Protein AF-A0A9Q1BF81-F1 (afdb_monomer_lite)

Sequence (85 aa):
MAIQLEEWALNCTHILSEIFKFLDVGDLPPDDISKICLERNLNVQSMTDFKPMLNSTKQLLRDFHRPYVKELANLLQDDKFLWDY

InterPro domains:
  IPR027417 P-loop containing nucleoside triphosphate hydrolase [G3DSA:3.40.50.300] (1-84)
  IPR027417 P-loop containing nucleoside triphosphate hydrolase [SSF52540] (3-84)
  IPR052654 Chondroitin Sulfate Sulfotransferase [PTHR15723] (3-84)

Radius of gyration: 16.62 Å; chains: 1; bounding box: 35×21×35 Å

Structure (mmCIF, N/CA/C/O backbone):
data_AF-A0A9Q1BF81-F1
#
_entry.id   AF-A0A9Q1BF81-F1
#
loop_
_atom_site.group_PDB
_atom_site.id
_atom_site.type_symbol
_atom_site.label_atom_id
_atom_site.label_alt_id
_atom_site.label_comp_id
_atom_site.label_asym_id
_atom_site.label_entity_id
_atom_site.label_seq_id
_atom_site.pdbx_PDB_ins_code
_atom_site.Cartn_x
_atom_site.Cartn_y
_atom_site.Cartn_z
_atom_site.occupancy
_atom_site.B_iso_or_equiv
_atom_site.auth_seq_id
_atom_site.auth_comp_id
_atom_site.auth_asym_id
_atom_site.auth_atom_id
_atom_site.pdbx_PDB_model_num
ATOM 1 N N . MET A 1 1 ? -8.762 -10.808 0.285 1.00 83.88 1 MET A N 1
ATOM 2 C CA . MET A 1 1 ? -8.740 -9.375 -0.067 1.00 83.88 1 MET A CA 1
ATOM 3 C C . MET A 1 1 ? -7.294 -8.952 -0.266 1.00 83.88 1 MET A C 1
ATOM 5 O O . MET A 1 1 ? -6.472 -9.306 0.569 1.00 83.88 1 MET A O 1
ATOM 9 N N . ALA A 1 2 ? -6.975 -8.266 -1.361 1.00 89.56 2 ALA A N 1
ATOM 10 C CA . ALA A 1 2 ? -5.666 -7.641 -1.556 1.00 89.56 2 ALA A CA 1
ATOM 11 C C . ALA A 1 2 ? -5.767 -6.152 -1.202 1.00 89.56 2 ALA A C 1
ATOM 13 O O . ALA A 1 2 ? -6.765 -5.515 -1.538 1.00 89.56 2 ALA A O 1
ATOM 14 N N . ILE A 1 3 ? -4.755 -5.611 -0.522 1.00 91.62 3 ILE A N 1
ATOM 15 C CA . ILE A 1 3 ? -4.732 -4.219 -0.055 1.00 91.62 3 ILE A CA 1
ATOM 16 C C . ILE A 1 3 ? -3.608 -3.483 -0.776 1.00 91.62 3 ILE A C 1
ATOM 18 O O . ILE A 1 3 ? -2.475 -3.961 -0.810 1.00 91.62 3 ILE A O 1
ATOM 22 N N . GLN A 1 4 ? -3.924 -2.312 -1.324 1.00 91.06 4 GLN A N 1
ATOM 23 C CA . GLN A 1 4 ? -2.934 -1.381 -1.847 1.00 91.06 4 GLN A CA 1
ATOM 24 C C . GLN A 1 4 ? -2.415 -0.507 -0.700 1.00 91.06 4 GLN A C 1
ATOM 26 O O . GLN A 1 4 ? -3.196 0.134 0.004 1.00 91.06 4 GLN A O 1
ATOM 31 N N . LEU A 1 5 ? -1.099 -0.503 -0.484 1.00 89.88 5 LEU A N 1
ATOM 32 C CA . LEU A 1 5 ? -0.499 0.175 0.668 1.00 89.88 5 LEU A CA 1
ATOM 33 C C . LEU A 1 5 ? -0.522 1.701 0.527 1.00 89.88 5 LEU A C 1
ATOM 35 O O . LEU A 1 5 ? -0.600 2.408 1.530 1.00 89.88 5 LEU A O 1
ATOM 39 N N . GLU A 1 6 ? -0.485 2.207 -0.703 1.00 89.62 6 GLU A N 1
ATOM 40 C CA . GLU A 1 6 ? -0.630 3.626 -1.021 1.00 89.62 6 GLU A CA 1
ATOM 41 C C . GLU A 1 6 ? -2.007 4.138 -0.594 1.00 89.62 6 GLU A C 1
ATOM 43 O O . GLU A 1 6 ? -2.105 5.143 0.106 1.00 89.62 6 GLU A O 1
ATOM 48 N N . GLU A 1 7 ? -3.059 3.396 -0.943 1.00 90.38 7 GLU A N 1
ATOM 49 C CA . GLU A 1 7 ? -4.428 3.714 -0.544 1.00 90.38 7 GLU A CA 1
ATOM 50 C C . GLU A 1 7 ? -4.604 3.565 0.971 1.00 90.38 7 GLU A C 1
ATOM 52 O O . GLU A 1 7 ? -5.205 4.424 1.607 1.00 90.38 7 GLU A O 1
ATOM 57 N N . TRP A 1 8 ? -4.008 2.536 1.589 1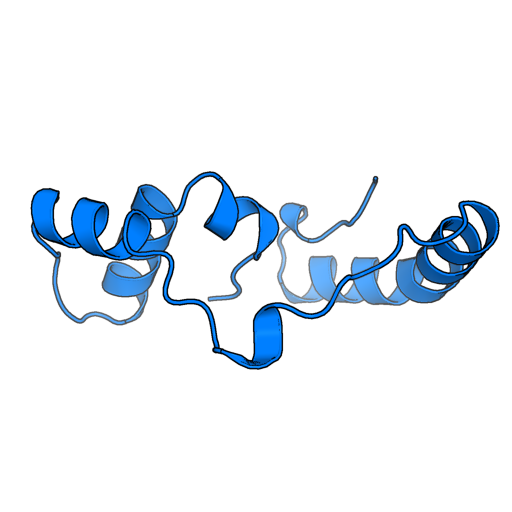.00 90.88 8 TRP A N 1
ATOM 58 C CA . TRP A 1 8 ? -3.992 2.382 3.052 1.00 90.88 8 TRP A CA 1
ATOM 59 C C . TRP A 1 8 ? -3.379 3.595 3.753 1.00 90.88 8 TRP A C 1
ATOM 61 O O . TRP A 1 8 ? -3.917 4.073 4.750 1.00 90.88 8 TRP A O 1
ATOM 71 N N . ALA A 1 9 ? -2.276 4.125 3.224 1.00 87.88 9 ALA A N 1
ATOM 72 C CA . ALA A 1 9 ? -1.617 5.290 3.798 1.00 87.88 9 ALA A CA 1
ATOM 73 C C . ALA A 1 9 ? -2.460 6.576 3.695 1.00 87.88 9 ALA A C 1
ATOM 75 O O . ALA A 1 9 ? -2.297 7.464 4.535 1.00 87.88 9 ALA A O 1
ATOM 76 N N . LEU A 1 10 ? -3.342 6.685 2.694 1.00 90.19 10 LEU A N 1
ATOM 77 C CA . LEU A 1 10 ? -4.199 7.856 2.464 1.00 90.19 10 LEU A CA 1
ATOM 78 C C . LEU A 1 10 ? -5.573 7.735 3.141 1.00 90.19 10 LEU A C 1
ATOM 80 O O . LEU A 1 10 ? -6.047 8.702 3.732 1.00 90.19 10 LEU A O 1
ATOM 84 N N . ASN A 1 11 ? -6.180 6.548 3.094 1.00 92.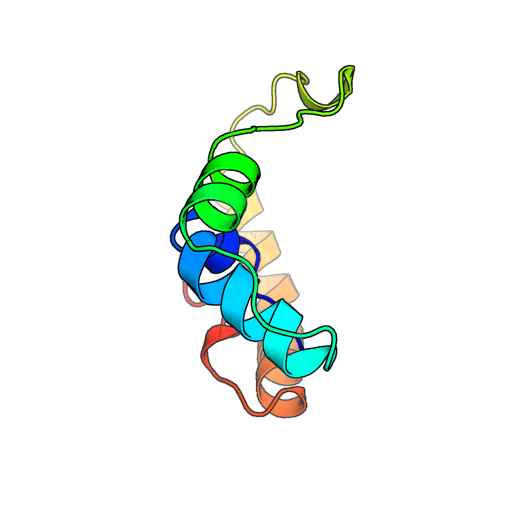81 11 ASN A N 1
ATOM 85 C CA . ASN A 1 11 ? -7.573 6.276 3.458 1.00 92.81 11 ASN A CA 1
ATOM 86 C C . ASN A 1 11 ? -7.694 5.116 4.465 1.00 92.81 11 ASN A C 1
ATOM 88 O O . ASN A 1 11 ? -8.606 4.289 4.393 1.00 92.81 11 ASN A O 1
ATOM 92 N N . CYS A 1 12 ? -6.777 5.070 5.438 1.00 92.88 12 CYS A N 1
ATOM 93 C CA . CYS A 1 12 ? -6.694 4.020 6.459 1.00 92.88 12 CYS A CA 1
ATOM 94 C C . CYS A 1 12 ? -8.038 3.702 7.133 1.00 92.88 12 CYS A C 1
ATOM 96 O O . CYS A 1 12 ? -8.376 2.533 7.286 1.00 92.88 12 CYS A O 1
ATOM 98 N N . THR A 1 13 ? -8.830 4.713 7.509 1.00 93.81 13 THR A N 1
ATOM 99 C CA . THR A 1 13 ? -10.094 4.506 8.240 1.00 93.81 13 THR A CA 1
ATOM 100 C C . THR A 1 13 ? -11.110 3.704 7.430 1.00 93.81 13 THR A C 1
ATOM 102 O O . THR A 1 13 ? -11.786 2.829 7.972 1.00 93.81 13 THR A O 1
ATOM 105 N N . HIS A 1 14 ? -11.185 3.968 6.125 1.00 93.38 14 HIS A N 1
ATOM 106 C CA . HIS A 1 14 ? -12.059 3.248 5.210 1.00 93.38 14 HIS A CA 1
ATOM 107 C C . HIS A 1 14 ? -11.574 1.811 5.002 1.00 93.38 14 HIS A C 1
ATOM 109 O O . HIS A 1 14 ? -12.335 0.871 5.225 1.00 93.38 14 HIS A O 1
ATOM 115 N N . ILE A 1 15 ? -10.290 1.631 4.671 1.00 94.38 15 ILE A N 1
ATOM 116 C CA . ILE A 1 15 ? -9.732 0.296 4.420 1.00 94.38 15 ILE A CA 1
ATOM 117 C C . ILE A 1 15 ? -9.773 -0.570 5.679 1.00 94.38 15 ILE A C 1
ATOM 119 O O . ILE A 1 15 ? -10.059 -1.759 5.589 1.00 94.38 15 ILE A O 1
ATOM 123 N N . LEU A 1 16 ? -9.526 -0.005 6.862 1.00 93.56 16 LEU A N 1
ATOM 124 C CA . LEU A 1 16 ? -9.584 -0.762 8.109 1.00 93.56 16 LEU A CA 1
ATOM 125 C C . LEU A 1 16 ? -10.993 -1.305 8.369 1.00 93.56 16 LEU A C 1
ATOM 127 O O . LEU A 1 16 ? -11.134 -2.458 8.767 1.00 93.56 16 LEU A O 1
ATOM 131 N N . SER A 1 17 ? -12.036 -0.527 8.071 1.00 92.25 17 SER A N 1
ATOM 132 C CA . SER A 1 17 ? -13.417 -1.017 8.134 1.00 92.25 17 SER A CA 1
ATOM 133 C C . SER A 1 17 ? -13.667 -2.156 7.134 1.00 92.25 17 SER A C 1
ATOM 135 O O . SER A 1 17 ? -14.251 -3.176 7.504 1.00 92.25 17 SER A O 1
ATOM 137 N N . GLU A 1 18 ? -13.164 -2.047 5.899 1.00 92.75 18 GLU A N 1
ATOM 138 C CA . GLU A 1 18 ? -13.266 -3.129 4.910 1.00 92.75 18 GLU A CA 1
ATOM 139 C C . GLU A 1 18 ? -12.525 -4.400 5.343 1.00 92.75 18 GLU A C 1
ATOM 141 O O . GLU A 1 18 ? -13.048 -5.500 5.161 1.00 92.75 18 GLU A O 1
ATOM 146 N N . ILE A 1 19 ? -11.346 -4.266 5.965 1.00 93.56 19 ILE A N 1
ATOM 147 C CA . ILE A 1 19 ? -10.593 -5.388 6.544 1.00 93.56 19 ILE A CA 1
ATOM 148 C C . ILE A 1 19 ? -11.438 -6.100 7.597 1.00 93.56 19 ILE A C 1
ATOM 150 O O . ILE A 1 19 ? -11.561 -7.322 7.554 1.00 93.56 19 ILE A O 1
ATOM 154 N N . PHE A 1 20 ? -12.028 -5.354 8.531 1.00 93.94 20 PHE A N 1
ATOM 155 C CA . PHE A 1 20 ? -12.827 -5.928 9.615 1.00 93.94 20 PHE A CA 1
ATOM 156 C C . PHE A 1 20 ? -14.052 -6.666 9.081 1.00 93.94 20 PHE A C 1
ATOM 158 O O . PHE A 1 20 ? -14.317 -7.801 9.481 1.00 93.94 20 PHE A O 1
ATOM 165 N N . LYS A 1 21 ? -14.724 -6.073 8.092 1.00 92.31 21 LYS A 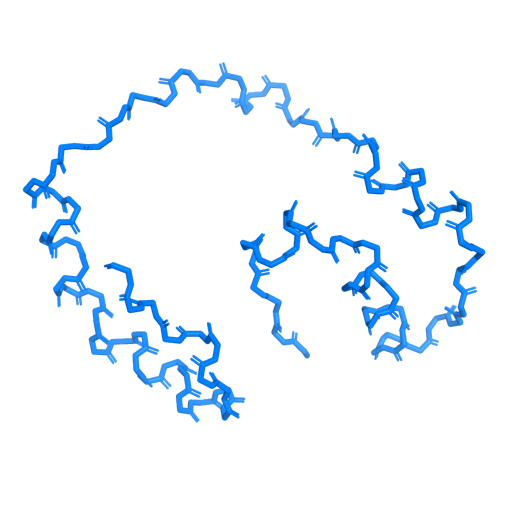N 1
ATOM 166 C CA . LYS A 1 21 ? -15.829 -6.710 7.379 1.00 92.31 21 LYS A CA 1
ATOM 167 C C . LYS A 1 21 ? -15.391 -7.971 6.631 1.00 92.31 21 LYS A C 1
ATOM 169 O O . LYS A 1 21 ? -16.106 -8.966 6.652 1.00 92.31 21 LYS A O 1
ATOM 174 N N . PHE A 1 22 ? -14.231 -7.950 5.974 1.00 93.81 22 PHE A N 1
ATOM 175 C CA . PHE A 1 22 ? -13.688 -9.112 5.263 1.00 93.81 22 PHE A CA 1
ATOM 176 C C . PHE A 1 22 ? -13.315 -10.258 6.213 1.00 93.81 22 PHE A C 1
ATOM 178 O O . PHE A 1 22 ? -13.491 -11.422 5.861 1.00 93.81 22 PHE A O 1
ATOM 185 N N . LEU A 1 23 ? -12.796 -9.935 7.400 1.00 94.31 23 LEU A N 1
ATOM 186 C CA . LEU A 1 23 ? -12.407 -10.910 8.420 1.00 94.31 23 LEU A CA 1
ATOM 187 C C . LEU A 1 23 ? -13.587 -11.431 9.257 1.00 94.31 23 LEU A C 1
ATOM 189 O O . LEU A 1 23 ? -13.388 -12.368 10.024 1.00 94.31 23 LEU A O 1
ATOM 193 N N . ASP A 1 24 ? -14.779 -10.846 9.112 1.00 93.56 24 ASP A N 1
ATOM 194 C CA . ASP A 1 24 ? -15.992 -11.184 9.872 1.00 93.56 24 ASP A CA 1
ATOM 195 C C . ASP A 1 24 ? -15.789 -11.132 11.400 1.00 93.56 24 ASP A C 1
ATOM 197 O O . ASP A 1 24 ? -16.251 -11.978 12.163 1.00 93.56 24 ASP A O 1
ATOM 201 N N . VAL A 1 25 ? -15.046 -10.122 11.861 1.00 91.19 25 VAL A N 1
ATOM 202 C CA . VAL A 1 25 ? -14.700 -9.933 13.285 1.00 91.19 25 VAL A CA 1
ATOM 203 C C . VAL A 1 25 ? -15.592 -8.905 13.996 1.00 91.19 25 VAL A C 1
ATOM 205 O O . VAL A 1 25 ? -15.343 -8.566 15.152 1.00 91.19 25 VAL A O 1
ATOM 208 N N . GLY A 1 26 ? -16.650 -8.438 13.326 1.00 87.12 26 GLY A N 1
ATOM 209 C CA . GLY A 1 26 ? -17.535 -7.370 13.796 1.00 87.12 26 GLY A CA 1
ATOM 210 C C . GLY A 1 26 ? -17.001 -5.964 13.504 1.00 87.12 26 GLY A C 1
ATOM 211 O O . GLY A 1 26 ? -15.842 -5.786 13.135 1.00 87.12 26 GLY A O 1
ATOM 212 N N . ASP A 1 27 ? -17.864 -4.957 13.651 1.00 87.19 27 ASP A N 1
ATOM 213 C CA . ASP A 1 27 ? -17.502 -3.560 13.402 1.00 87.19 27 ASP A CA 1
ATOM 214 C C . ASP A 1 27 ? -16.751 -2.955 14.594 1.00 87.19 27 ASP A C 1
ATOM 216 O O . ASP A 1 27 ? -17.131 -3.133 15.755 1.00 87.19 27 ASP A O 1
ATOM 220 N N . LEU A 1 28 ? -15.704 -2.184 14.300 1.00 86.94 28 LEU A N 1
ATOM 221 C CA . LEU A 1 28 ? -15.034 -1.354 15.296 1.00 86.94 28 LEU A CA 1
ATOM 222 C C . LEU A 1 28 ? -15.763 -0.016 15.476 1.00 86.94 28 LEU A C 1
ATOM 224 O O . LEU A 1 28 ? -16.207 0.578 14.487 1.00 86.94 28 LEU A O 1
ATOM 228 N N . PRO A 1 29 ? -15.803 0.529 16.704 1.00 90.81 29 PRO A N 1
ATOM 229 C CA . PRO A 1 29 ? -16.201 1.910 16.927 1.00 90.81 29 PRO A CA 1
ATOM 230 C C . PRO A 1 29 ? -15.349 2.881 16.084 1.00 90.81 29 PRO A C 1
ATOM 232 O O . PRO A 1 29 ? -14.128 2.711 16.006 1.00 90.81 29 PRO A O 1
ATOM 235 N N . PRO A 1 30 ? -15.943 3.935 15.491 1.00 89.00 30 PRO A N 1
ATOM 236 C CA . PRO A 1 30 ? -15.207 4.901 14.667 1.00 89.00 30 PRO A CA 1
ATOM 237 C C . PRO A 1 30 ? -14.011 5.558 15.374 1.00 89.00 30 PRO A C 1
ATOM 239 O O . PRO A 1 30 ? -12.996 5.857 14.737 1.00 89.00 30 PRO A O 1
ATOM 242 N N . ASP A 1 31 ? -14.110 5.751 16.690 1.00 91.19 31 ASP A N 1
ATOM 243 C CA . ASP A 1 31 ? -13.044 6.331 17.511 1.00 91.19 31 ASP A CA 1
ATOM 244 C C . ASP A 1 31 ? -11.822 5.402 17.604 1.00 91.19 31 ASP A C 1
ATOM 246 O O . ASP A 1 31 ? -10.683 5.867 17.508 1.00 91.19 31 ASP A O 1
ATOM 250 N N . ASP A 1 32 ? -12.042 4.087 17.701 1.00 91.12 32 ASP A N 1
ATOM 251 C CA . ASP A 1 32 ? -10.968 3.089 17.750 1.00 91.12 32 ASP A CA 1
ATOM 252 C C . ASP A 1 32 ? -10.266 2.965 16.394 1.00 91.12 32 ASP A C 1
ATOM 254 O O . ASP A 1 32 ? -9.035 2.945 16.332 1.00 91.12 32 ASP A O 1
ATOM 258 N N . ILE A 1 33 ? -11.031 2.971 15.295 1.00 91.00 33 ILE A N 1
ATOM 259 C CA . ILE A 1 33 ? -10.486 3.011 13.926 1.00 91.00 33 ILE A CA 1
ATOM 260 C C . ILE A 1 33 ? -9.593 4.245 13.757 1.00 91.00 33 ILE A C 1
ATOM 262 O O . ILE A 1 33 ? -8.461 4.145 13.277 1.00 91.00 33 ILE A O 1
ATOM 266 N N . SER A 1 34 ? -10.085 5.412 14.180 1.00 90.81 34 SER A N 1
ATOM 267 C CA . SER A 1 34 ? -9.345 6.672 14.079 1.00 90.81 34 SER A CA 1
ATOM 268 C C . SER A 1 34 ? -8.053 6.626 14.887 1.00 90.81 34 SER A C 1
ATOM 270 O O . SER A 1 34 ? -7.002 7.028 14.388 1.00 90.81 34 SER A O 1
ATOM 272 N N . LYS A 1 35 ? -8.103 6.083 16.107 1.00 91.00 35 LYS A N 1
ATOM 273 C CA . LYS A 1 35 ? -6.926 5.917 16.962 1.00 91.00 35 LYS A CA 1
ATOM 274 C C . LYS A 1 35 ? -5.869 5.021 16.311 1.00 91.00 35 LYS A C 1
ATOM 276 O O . LYS A 1 35 ? -4.710 5.420 16.253 1.00 91.00 35 LYS A O 1
ATOM 281 N N . ILE A 1 36 ? -6.267 3.869 15.765 1.00 89.62 36 ILE A N 1
ATOM 282 C CA . ILE A 1 36 ? -5.356 2.940 15.074 1.00 89.62 36 ILE A CA 1
ATOM 283 C C . ILE A 1 36 ? -4.690 3.619 13.869 1.00 89.62 36 ILE A C 1
ATOM 285 O O . ILE A 1 36 ? -3.484 3.493 13.678 1.00 89.62 36 ILE A O 1
ATOM 289 N N . CYS A 1 37 ? -5.455 4.369 13.074 1.00 90.12 37 CYS A N 1
ATOM 290 C CA . CYS A 1 37 ? -4.926 5.066 11.901 1.00 90.12 37 CYS A CA 1
ATOM 291 C C . CYS A 1 37 ? -4.035 6.275 12.243 1.00 90.12 37 CYS A C 1
ATOM 293 O O . CYS A 1 37 ? -3.183 6.659 11.439 1.00 90.12 37 CYS A O 1
ATOM 295 N N . LEU A 1 38 ? -4.218 6.882 13.420 1.00 86.75 38 LEU A N 1
ATOM 296 C CA . LEU A 1 38 ? -3.397 7.992 13.917 1.00 86.75 38 LEU A CA 1
ATOM 297 C C . LEU A 1 38 ? -2.087 7.513 14.554 1.00 86.75 38 LEU A C 1
ATOM 299 O O . LEU A 1 38 ? -1.056 8.179 14.417 1.00 86.75 38 LEU A O 1
ATOM 303 N N . GLU A 1 39 ? -2.107 6.369 15.240 1.00 79.75 39 GLU A N 1
ATOM 304 C CA . GLU A 1 39 ? -0.926 5.762 15.850 1.00 79.75 39 GLU A CA 1
ATOM 305 C C . GLU A 1 39 ? 0.010 5.204 14.766 1.00 79.75 39 GLU A C 1
ATOM 307 O O . GLU A 1 39 ? -0.046 4.040 14.371 1.00 79.75 39 GLU A O 1
ATOM 312 N N . ARG A 1 40 ? 0.926 6.050 14.274 1.00 64.25 40 ARG A N 1
ATOM 313 C CA . ARG A 1 40 ? 2.037 5.613 13.417 1.00 64.25 40 ARG A CA 1
ATOM 314 C C . ARG A 1 40 ? 3.020 4.775 14.230 1.00 64.25 40 ARG A C 1
ATOM 316 O O . ARG A 1 40 ? 4.045 5.272 14.694 1.00 64.25 40 ARG A O 1
ATOM 323 N N . ASN A 1 41 ? 2.717 3.492 14.376 1.00 67.88 41 ASN A N 1
ATOM 324 C CA . ASN A 1 41 ? 3.641 2.510 14.925 1.00 67.88 41 ASN A CA 1
ATOM 325 C C . ASN A 1 41 ? 4.795 2.314 13.933 1.00 67.88 41 ASN A C 1
ATOM 327 O O . ASN A 1 41 ? 4.701 1.556 12.970 1.00 67.88 41 ASN A O 1
ATOM 331 N N . LEU A 1 42 ? 5.877 3.063 14.136 1.00 66.81 42 LEU A N 1
ATOM 332 C CA . LEU A 1 42 ? 7.098 2.939 13.354 1.00 66.81 42 LEU A CA 1
ATOM 333 C C . LEU A 1 42 ? 8.001 1.903 14.016 1.00 66.81 42 LEU A C 1
ATOM 335 O O . LEU A 1 42 ? 8.328 2.008 15.199 1.00 66.81 42 LEU A O 1
ATOM 339 N N . ASN A 1 43 ? 8.461 0.924 13.239 1.00 68.94 43 ASN A N 1
ATOM 340 C CA . ASN A 1 43 ? 9.565 0.082 13.682 1.00 68.94 43 ASN A CA 1
ATOM 341 C C . ASN A 1 43 ? 10.777 0.982 13.956 1.00 68.94 43 ASN A C 1
ATOM 343 O O . ASN A 1 43 ? 11.112 1.827 13.131 1.00 68.94 43 ASN A O 1
ATOM 347 N N . VAL A 1 44 ? 11.474 0.781 15.076 1.00 64.69 44 VAL A N 1
ATOM 348 C CA . VAL A 1 44 ? 12.627 1.620 15.466 1.00 64.69 44 VAL A CA 1
ATOM 349 C C . VAL A 1 44 ? 13.722 1.633 14.379 1.00 64.69 44 VAL A C 1
ATOM 351 O O . VAL A 1 44 ? 14.387 2.643 14.176 1.00 64.69 44 VAL A O 1
ATOM 354 N N . GLN A 1 45 ? 13.858 0.551 13.601 1.00 63.34 45 GLN A N 1
ATOM 355 C CA . GLN A 1 45 ? 14.769 0.464 12.445 1.00 63.34 45 GLN A CA 1
ATOM 356 C C . GLN A 1 45 ? 14.239 1.109 11.148 1.00 63.34 45 GLN A C 1
ATOM 358 O O . GLN A 1 45 ? 15.011 1.321 10.214 1.00 63.34 45 GLN A O 1
ATOM 363 N N . 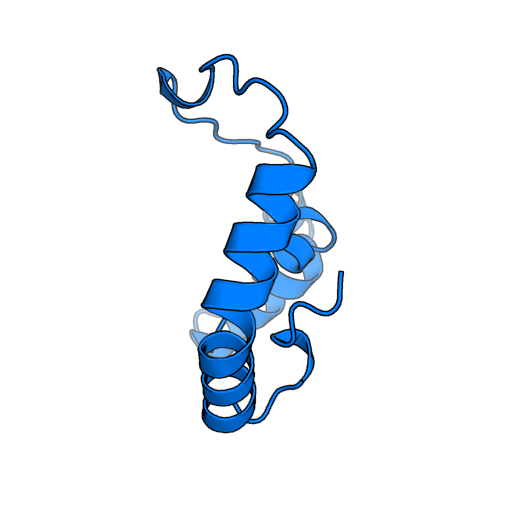SER A 1 46 ? 12.950 1.459 11.082 1.00 61.88 46 SER A N 1
ATOM 364 C CA . SER A 1 46 ? 12.334 2.161 9.945 1.00 61.88 46 SER A CA 1
ATOM 365 C C . SER A 1 46 ? 12.801 3.615 9.819 1.00 61.88 46 SER A C 1
ATOM 367 O O . SER A 1 46 ? 12.498 4.255 8.816 1.00 61.88 46 SER A O 1
ATOM 369 N N . MET A 1 47 ? 13.539 4.143 10.802 1.00 55.50 47 MET A N 1
ATOM 370 C CA . MET A 1 47 ? 14.162 5.473 10.754 1.00 55.50 47 MET A CA 1
ATOM 371 C C . MET A 1 47 ? 15.459 5.485 9.929 1.00 55.50 47 MET A C 1
ATOM 373 O O . MET A 1 47 ? 16.397 6.214 10.238 1.00 55.50 47 MET A O 1
ATOM 377 N N . THR A 1 48 ? 15.560 4.633 8.911 1.00 60.56 48 THR A N 1
ATOM 378 C CA . THR A 1 48 ? 16.692 4.650 7.987 1.00 60.56 48 THR A CA 1
ATOM 379 C C . THR A 1 48 ? 16.475 5.763 6.964 1.00 60.56 48 THR A C 1
ATOM 381 O O . THR A 1 48 ? 15.415 5.846 6.348 1.00 60.56 48 THR A O 1
ATOM 384 N N . ASP A 1 49 ? 17.476 6.628 6.787 1.00 66.19 49 ASP A N 1
ATOM 385 C CA . ASP A 1 49 ? 17.474 7.726 5.814 1.00 66.19 49 ASP A CA 1
ATOM 386 C C . ASP A 1 49 ? 17.418 7.187 4.372 1.00 66.19 49 ASP A C 1
ATOM 388 O O . ASP A 1 49 ? 18.438 7.039 3.689 1.00 66.19 49 ASP A O 1
ATOM 392 N N . PHE A 1 50 ? 16.217 6.867 3.886 1.00 73.00 50 PHE A N 1
ATOM 393 C CA . PHE A 1 50 ? 16.013 6.489 2.493 1.00 73.00 50 PHE A CA 1
ATOM 394 C C . PHE A 1 50 ? 16.317 7.692 1.597 1.00 73.00 50 PHE A C 1
ATOM 396 O O . PHE A 1 50 ? 15.575 8.673 1.551 1.00 73.00 50 PHE A O 1
ATOM 403 N N . LYS A 1 51 ? 17.428 7.620 0.858 1.00 82.75 51 LYS A N 1
ATOM 404 C CA . LYS A 1 51 ? 17.756 8.629 -0.151 1.00 82.75 51 LYS A CA 1
ATOM 405 C C . LYS A 1 51 ? 16.821 8.486 -1.357 1.00 82.75 51 LYS A C 1
ATOM 407 O O . LYS A 1 51 ? 16.499 7.359 -1.740 1.00 82.75 51 LYS A O 1
ATOM 412 N N . PRO A 1 52 ? 16.423 9.596 -2.003 1.00 87.75 52 PRO A N 1
ATOM 413 C CA . PRO A 1 52 ? 15.619 9.534 -3.216 1.00 87.75 52 PRO A CA 1
ATOM 414 C C . PRO A 1 52 ? 16.288 8.670 -4.292 1.00 87.75 52 PRO A C 1
ATOM 416 O O . PRO A 1 52 ? 17.470 8.839 -4.594 1.00 87.75 52 PRO A O 1
ATOM 419 N N . MET A 1 53 ? 15.523 7.759 -4.893 1.00 90.31 53 MET A N 1
ATOM 420 C CA . MET A 1 53 ? 15.989 6.950 -6.020 1.00 90.31 53 MET A CA 1
ATOM 421 C C . MET A 1 53 ? 16.219 7.826 -7.262 1.00 90.31 53 MET A C 1
ATOM 423 O O . MET A 1 53 ? 15.401 8.699 -7.563 1.00 90.31 53 MET A O 1
ATOM 427 N N . LEU A 1 54 ? 17.296 7.555 -8.009 1.00 95.19 54 LEU A N 1
ATOM 428 C CA . LEU A 1 54 ? 17.577 8.211 -9.290 1.00 95.19 54 LEU A CA 1
ATOM 429 C C . LEU A 1 54 ? 16.440 7.977 -10.293 1.00 95.19 54 LEU A C 1
ATOM 431 O O . LEU A 1 54 ? 15.900 6.875 -10.389 1.00 95.19 54 LEU A O 1
ATOM 435 N N . ASN A 1 55 ? 16.121 8.995 -11.095 1.00 95.12 55 ASN A N 1
ATOM 436 C CA . ASN A 1 55 ? 15.037 8.912 -12.080 1.00 95.12 55 ASN A CA 1
ATOM 437 C C . ASN A 1 55 ? 15.273 7.813 -13.130 1.00 95.12 55 ASN A C 1
ATOM 439 O O . ASN A 1 55 ? 14.329 7.123 -13.507 1.00 95.12 55 ASN A O 1
ATOM 443 N N . SER A 1 56 ? 16.523 7.599 -13.552 1.00 95.88 56 SER A N 1
ATOM 444 C CA . SER A 1 56 ? 16.884 6.514 -14.474 1.00 95.88 56 SER A CA 1
ATOM 445 C C . SER A 1 56 ? 16.623 5.134 -13.867 1.00 95.88 56 SER A C 1
ATOM 447 O O . SER A 1 56 ? 16.065 4.266 -14.532 1.00 95.88 56 SER A O 1
ATOM 449 N N . THR A 1 57 ? 16.960 4.942 -12.589 1.00 95.50 57 THR A N 1
ATOM 450 C CA . THR A 1 57 ? 16.671 3.701 -11.859 1.00 95.50 57 THR A CA 1
ATOM 451 C C . THR A 1 57 ? 15.167 3.487 -11.707 1.00 95.50 57 THR A C 1
ATOM 453 O O . THR A 1 57 ? 14.696 2.383 -11.963 1.00 95.50 57 THR A O 1
ATOM 456 N N . LYS A 1 58 ? 14.398 4.533 -11.367 1.00 92.94 58 LYS A N 1
ATOM 457 C CA . LYS A 1 58 ? 12.927 4.452 -11.293 1.00 92.94 58 LYS A CA 1
ATOM 458 C C . LYS A 1 58 ? 12.327 3.996 -12.620 1.00 92.94 58 LYS A C 1
ATOM 460 O O . LYS A 1 58 ? 11.496 3.096 -12.634 1.00 92.94 58 LYS A O 1
ATOM 465 N N . GLN A 1 59 ? 12.770 4.592 -13.728 1.00 93.88 59 GLN A N 1
ATOM 466 C CA . GLN A 1 59 ? 12.290 4.231 -15.059 1.00 93.88 59 GLN A CA 1
ATOM 467 C C . GLN A 1 59 ? 12.639 2.783 -15.415 1.00 93.88 59 GLN A C 1
ATOM 469 O O . GLN A 1 59 ? 11.755 2.043 -15.837 1.00 93.88 59 GLN A O 1
ATOM 474 N N . LEU A 1 60 ? 13.886 2.365 -15.175 1.00 96.06 60 LEU A N 1
ATOM 475 C CA . LEU A 1 60 ? 14.330 0.994 -15.423 1.00 96.06 60 LEU A CA 1
ATOM 476 C C . LEU A 1 60 ? 13.487 -0.025 -14.646 1.00 96.06 60 LEU A C 1
ATOM 478 O O . LEU A 1 60 ? 13.023 -1.004 -15.225 1.00 96.06 60 LEU A O 1
ATOM 482 N N . LEU A 1 61 ? 13.266 0.215 -13.350 1.00 95.00 61 LEU A N 1
ATOM 483 C CA . LEU A 1 61 ? 12.458 -0.670 -12.511 1.00 95.00 61 LEU A CA 1
ATOM 484 C C . LEU A 1 61 ? 10.996 -0.686 -12.953 1.00 95.00 61 LEU A C 1
ATOM 486 O O . LEU A 1 61 ? 10.403 -1.757 -13.039 1.00 95.00 61 LEU A O 1
ATOM 490 N N . ARG A 1 62 ? 10.418 0.472 -13.289 1.00 93.25 62 ARG A N 1
ATOM 491 C CA . ARG A 1 62 ? 9.043 0.542 -13.797 1.00 93.25 62 ARG A CA 1
ATOM 492 C C . ARG A 1 62 ? 8.883 -0.263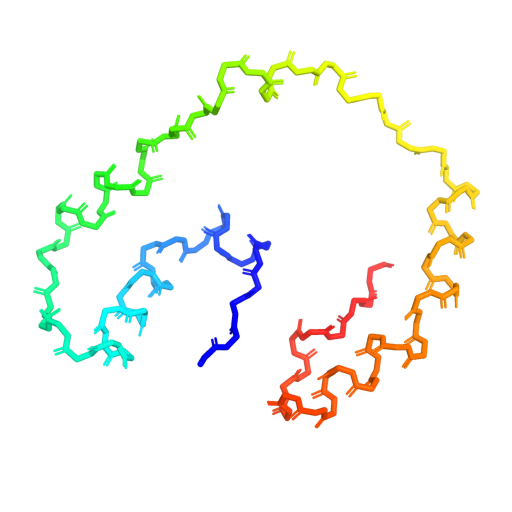 -15.081 1.00 93.25 62 ARG A C 1
ATOM 494 O O . ARG A 1 62 ? 7.948 -1.048 -15.193 1.00 93.25 62 ARG A O 1
ATOM 501 N N . ASP A 1 63 ? 9.793 -0.096 -16.034 1.00 94.00 63 ASP A N 1
ATOM 502 C CA . ASP A 1 63 ? 9.729 -0.809 -17.309 1.00 94.00 63 ASP A CA 1
ATOM 503 C C . ASP A 1 63 ? 9.928 -2.320 -17.117 1.00 94.00 63 ASP A C 1
ATOM 505 O O . ASP A 1 63 ? 9.212 -3.110 -17.732 1.00 94.00 63 ASP A O 1
ATOM 509 N N . PHE A 1 64 ? 10.824 -2.718 -16.206 1.00 95.94 64 PHE A N 1
ATOM 510 C CA . PHE A 1 64 ? 11.038 -4.116 -15.833 1.00 95.94 64 PHE A CA 1
ATOM 511 C C . PHE A 1 64 ? 9.812 -4.747 -15.153 1.00 95.94 64 PHE A C 1
ATOM 513 O O . PHE A 1 64 ? 9.447 -5.876 -15.476 1.00 95.94 64 PHE A O 1
ATOM 520 N N . HIS A 1 65 ? 9.162 -4.034 -14.227 1.00 95.31 65 HIS A N 1
ATOM 521 C CA . HIS A 1 65 ? 8.043 -4.567 -13.446 1.00 95.31 65 HIS A CA 1
ATOM 522 C C . HIS A 1 65 ? 6.684 -4.490 -14.157 1.00 95.31 65 HIS A C 1
ATOM 524 O O . HIS A 1 65 ? 5.786 -5.266 -13.828 1.00 95.31 65 HIS A O 1
ATOM 530 N N . ARG A 1 66 ? 6.530 -3.612 -15.159 1.00 94.56 66 ARG A N 1
ATOM 531 C CA . ARG A 1 66 ? 5.277 -3.389 -15.904 1.00 94.56 66 ARG A CA 1
ATOM 532 C C . ARG A 1 66 ? 4.537 -4.667 -16.344 1.00 94.56 66 ARG A C 1
ATOM 534 O O . ARG A 1 66 ? 3.327 -4.710 -16.123 1.00 94.56 66 ARG A O 1
ATOM 541 N N . PRO A 1 67 ? 5.162 -5.685 -16.974 1.00 96.06 67 PRO A N 1
ATOM 542 C CA . PRO A 1 67 ? 4.426 -6.883 -17.389 1.00 96.06 67 PRO A CA 1
ATOM 543 C C . PRO A 1 67 ? 3.828 -7.648 -16.200 1.00 96.06 67 PRO A C 1
ATOM 545 O O . PRO A 1 67 ? 2.672 -8.053 -16.262 1.00 96.06 67 PRO A O 1
ATOM 548 N N . TYR A 1 68 ? 4.572 -7.771 -15.100 1.00 95.56 68 TYR A N 1
ATOM 549 C CA . TYR A 1 68 ? 4.124 -8.495 -13.909 1.00 95.56 68 TYR A CA 1
ATOM 550 C C . TYR A 1 68 ? 3.029 -7.744 -13.154 1.00 95.56 68 TYR A C 1
ATOM 552 O O . TYR A 1 68 ? 2.102 -8.353 -12.637 1.00 95.56 68 TYR A O 1
ATOM 560 N N . VAL A 1 69 ? 3.103 -6.412 -13.122 1.00 94.06 69 VAL A N 1
ATOM 561 C CA . VAL A 1 69 ? 2.053 -5.579 -12.525 1.00 94.06 69 VAL A CA 1
ATOM 562 C C . VAL A 1 69 ? 0.738 -5.712 -13.301 1.00 94.06 69 VAL A C 1
ATOM 564 O O . VAL A 1 69 ? -0.323 -5.832 -12.695 1.00 94.06 69 VAL A O 1
ATOM 567 N N . LYS A 1 70 ? 0.793 -5.779 -14.638 1.00 95.25 70 LYS A N 1
ATOM 568 C CA . LYS A 1 70 ? -0.395 -6.062 -15.462 1.00 95.25 70 LYS A CA 1
ATOM 569 C C . LYS A 1 70 ? -0.969 -7.452 -15.194 1.00 95.25 70 LYS A C 1
ATOM 571 O O . LYS A 1 70 ? -2.182 -7.605 -15.101 1.00 95.25 70 LYS A O 1
ATOM 576 N N . GLU A 1 71 ? -0.112 -8.461 -15.066 1.00 96.19 71 GLU A N 1
ATOM 577 C CA . GLU A 1 71 ? -0.538 -9.818 -14.711 1.00 96.19 71 GLU A CA 1
ATOM 578 C C . GLU A 1 71 ? -1.189 -9.864 -13.322 1.00 96.19 71 GLU A C 1
ATOM 580 O O . GLU A 1 71 ? -2.235 -10.487 -13.159 1.00 96.19 71 GLU A O 1
ATOM 585 N N . LEU A 1 72 ? -0.631 -9.138 -12.348 1.00 94.56 72 LEU A N 1
ATOM 586 C CA . LEU A 1 72 ? -1.193 -9.004 -11.006 1.00 94.56 72 LEU A CA 1
ATOM 587 C C . LEU A 1 72 ? -2.584 -8.357 -11.027 1.00 94.56 72 LEU A C 1
ATOM 589 O O . LEU A 1 72 ? -3.503 -8.898 -10.417 1.00 94.56 72 LEU A O 1
ATOM 593 N N . ALA A 1 73 ? -2.752 -7.234 -11.728 1.00 94.44 73 ALA A N 1
ATOM 594 C CA . ALA A 1 73 ? -4.047 -6.559 -11.842 1.00 94.44 73 ALA A CA 1
ATOM 595 C C . ALA A 1 73 ? -5.103 -7.472 -12.488 1.00 94.44 73 ALA A C 1
ATOM 597 O O . ALA A 1 73 ? -6.210 -7.609 -11.969 1.00 94.44 73 ALA A O 1
ATOM 598 N N . ASN A 1 74 ? -4.724 -8.194 -13.549 1.00 95.62 74 ASN A N 1
ATOM 599 C CA . ASN A 1 74 ? -5.586 -9.193 -14.179 1.00 95.62 74 ASN A CA 1
ATOM 600 C C . ASN A 1 74 ? -5.934 -10.344 -13.223 1.00 95.62 74 ASN A C 1
ATOM 602 O O . ASN A 1 74 ? -7.076 -10.793 -13.195 1.00 95.62 74 ASN A O 1
ATOM 606 N N . LEU A 1 75 ? -4.978 -10.836 -12.433 1.00 96.06 75 LEU A N 1
ATOM 607 C CA . LEU A 1 75 ? -5.218 -11.908 -11.466 1.00 96.06 75 LEU A CA 1
ATOM 608 C C . LEU A 1 75 ? -6.185 -11.467 -10.360 1.00 96.06 75 LEU A C 1
ATOM 610 O O . LEU A 1 75 ? -7.061 -12.233 -9.964 1.00 96.06 75 LEU A O 1
ATOM 614 N N . LEU A 1 76 ? -6.026 -10.237 -9.872 1.00 94.06 76 LEU A N 1
ATOM 615 C CA . LEU A 1 76 ? -6.877 -9.651 -8.839 1.00 94.06 76 LEU A CA 1
ATOM 616 C C . LEU A 1 76 ? -8.217 -9.142 -9.382 1.00 94.06 76 LEU A C 1
ATOM 618 O O . LEU A 1 76 ? -9.108 -8.870 -8.581 1.00 94.06 76 LEU A O 1
ATOM 622 N N . GLN A 1 77 ? -8.363 -9.058 -10.711 1.00 94.88 77 GLN A N 1
ATOM 623 C CA . GLN A 1 77 ? -9.516 -8.463 -11.395 1.00 94.88 77 GLN A CA 1
ATOM 624 C C . GLN A 1 77 ? -9.791 -7.033 -10.899 1.00 94.88 77 GLN A C 1
ATOM 626 O O . GLN A 1 77 ? -10.938 -6.648 -10.679 1.00 94.88 77 GLN A O 1
ATOM 631 N N . ASP A 1 78 ? -8.723 -6.265 -10.675 1.00 92.50 78 ASP A N 1
ATOM 632 C CA . ASP A 1 78 ? -8.796 -4.926 -10.098 1.00 92.50 78 ASP A CA 1
ATOM 633 C C . ASP A 1 78 ? -7.681 -4.034 -10.664 1.00 92.50 78 ASP A C 1
ATOM 635 O O . ASP A 1 78 ? -6.492 -4.213 -10.377 1.00 92.50 78 ASP A O 1
ATOM 639 N N . ASP A 1 79 ? -8.086 -3.054 -11.473 1.00 92.12 79 ASP A N 1
ATOM 640 C CA . ASP A 1 79 ? -7.185 -2.142 -12.179 1.00 92.12 79 ASP A CA 1
ATOM 641 C C . ASP A 1 79 ? -6.465 -1.164 -11.242 1.00 92.12 79 ASP A C 1
ATOM 643 O O . ASP A 1 79 ? -5.467 -0.569 -11.646 1.00 92.12 79 ASP A O 1
ATOM 647 N N . LYS A 1 80 ? -6.881 -1.021 -9.973 1.00 89.56 80 LYS A N 1
ATOM 648 C CA . LYS A 1 80 ? -6.171 -0.147 -9.017 1.00 89.56 80 LYS A CA 1
ATOM 649 C C . LYS A 1 80 ? -4.735 -0.606 -8.743 1.00 89.56 80 LYS A C 1
ATOM 651 O O . LYS A 1 80 ? -3.907 0.175 -8.282 1.00 89.56 80 LYS A O 1
ATOM 656 N N . PHE A 1 81 ? -4.435 -1.874 -9.036 1.00 90.38 81 PHE A N 1
ATOM 657 C CA . PHE A 1 81 ? -3.090 -2.431 -8.932 1.00 90.38 81 PHE A CA 1
ATOM 658 C C . PHE A 1 81 ? -2.218 -2.149 -10.164 1.00 90.38 81 PHE A C 1
ATOM 660 O O . PHE A 1 81 ? -1.038 -2.488 -10.138 1.00 90.38 81 PHE A O 1
ATOM 667 N N . LEU A 1 82 ? -2.739 -1.508 -11.218 1.00 90.62 82 LEU A N 1
ATOM 668 C CA . LEU A 1 82 ? -1.921 -0.996 -12.317 1.00 90.62 82 LEU A CA 1
ATOM 669 C C . LEU A 1 82 ? -1.117 0.219 -11.837 1.00 90.62 82 LEU A C 1
ATOM 671 O O . LEU A 1 82 ? -1.645 1.296 -11.576 1.00 90.62 82 LEU A O 1
ATOM 675 N N . TRP A 1 83 ? 0.195 0.047 -11.706 1.00 81.50 83 TRP A N 1
ATOM 676 C CA . TRP A 1 83 ? 1.112 1.123 -11.324 1.00 81.50 83 TRP A CA 1
ATOM 677 C C . TRP A 1 83 ? 1.449 2.004 -12.538 1.00 81.50 83 TRP A C 1
ATOM 679 O O . TRP A 1 83 ? 2.541 1.906 -13.101 1.00 81.50 83 TRP A O 1
ATOM 689 N N . ASP A 1 84 ? 0.508 2.858 -12.946 1.00 67.50 84 ASP A N 1
ATOM 690 C CA . ASP A 1 84 ? 0.629 3.742 -14.121 1.00 67.50 84 ASP A CA 1
ATOM 691 C C . ASP A 1 84 ? 1.300 5.110 -13.831 1.00 67.50 84 ASP A C 1
ATOM 693 O O . ASP A 1 84 ? 1.143 6.064 -14.594 1.00 67.50 84 ASP A O 1
ATOM 697 N N . TYR A 1 85 ? 2.082 5.209 -12.748 1.00 59.12 85 TYR A N 1
ATOM 698 C CA . TYR A 1 85 ? 2.800 6.429 -12.337 1.00 59.12 85 TYR A CA 1
ATOM 699 C C . TYR A 1 85 ? 4.092 6.727 -13.140 1.00 59.12 85 TYR A C 1
ATOM 701 O O . TYR A 1 85 ? 4.871 5.804 -13.506 1.00 59.12 85 TYR A O 1
#

Secondary structure (DSSP, 8-state):
----HHHHHHHHHHHHHHHHHHHT--PPPHHHHHHHHH-----GGG----PPPPHHHHHHHHHHHHHHHHHHHHHHT-GGG----

Organism: Holothuria leucospilota (NCBI:txid206669)

pLDDT: mean 87.68, std 10.46, range [55.5, 96.19]

Foldseek 3Di:
DDDDVVCCLVPVLVVVQVVCVVVVVDGDDSVVSVVVSVPPPDDP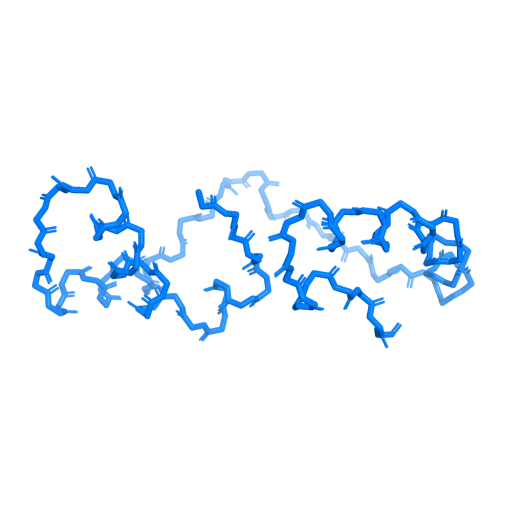VNPDPDDDDDPVVVVVVCVVCQVVLVVVCVVVVHCVSRPPD